Protein AF-A0AA35SG54-F1 (afdb_monomer_lite)

Secondary structure (DSSP, 8-state):
--------S-EE-SSTT-EE-SS-EEES-S--SSSEEESS----SS-------GGG--S-----HHHHHHHHHHPPPEEE-PPTTTTTTS-HHHHS--EEE--HHHHHHH-GGG----

Organism: Geodia barretti (NCBI:txid519541)

Structure (mmCIF, N/CA/C/O backbone):
data_AF-A0AA35SG54-F1
#
_entry.id   AF-A0AA35SG54-F1
#
loop_
_atom_site.group_PDB
_atom_site.id
_atom_site.type_symbol
_atom_site.label_atom_id
_atom_site.label_alt_id
_atom_site.label_comp_id
_atom_site.label_asym_id
_atom_site.label_entity_id
_atom_site.label_seq_id
_atom_site.pdbx_PDB_ins_code
_atom_site.Cartn_x
_atom_site.Cartn_y
_atom_site.Cartn_z
_atom_site.occupancy
_atom_site.B_iso_or_equiv
_atom_site.auth_seq_id
_atom_site.auth_comp_id
_atom_site.auth_asym_id
_atom_site.auth_atom_id
_atom_site.pdbx_PDB_model_num
ATOM 1 N N . ASN A 1 1 ? 10.948 -25.481 -35.826 1.00 40.44 1 ASN A N 1
ATOM 2 C CA . ASN A 1 1 ? 10.232 -24.376 -35.170 1.00 40.44 1 ASN A CA 1
ATOM 3 C C . ASN A 1 1 ? 11.266 -23.601 -34.407 1.00 40.44 1 ASN A C 1
ATOM 5 O O . ASN A 1 1 ? 11.895 -24.189 -33.545 1.00 40.44 1 ASN A O 1
ATOM 9 N N . PHE A 1 2 ? 11.540 -22.370 -34.828 1.00 47.69 2 PHE A N 1
ATOM 10 C CA . PHE A 1 2 ? 12.379 -21.466 -34.056 1.00 47.69 2 PHE A CA 1
ATOM 11 C C . PHE A 1 2 ? 11.568 -21.092 -32.820 1.00 47.69 2 PHE A C 1
ATOM 13 O O . PHE A 1 2 ? 10.537 -20.433 -32.951 1.00 47.69 2 PHE A O 1
ATOM 20 N N . ASP A 1 3 ? 11.973 -21.599 -31.662 1.00 50.00 3 ASP A N 1
ATOM 21 C CA . ASP A 1 3 ? 11.477 -21.104 -30.390 1.00 50.00 3 ASP A CA 1
ATOM 22 C C . ASP A 1 3 ? 11.819 -19.610 -30.337 1.00 50.00 3 ASP A C 1
ATOM 24 O O . ASP A 1 3 ? 12.980 -19.214 -30.463 1.00 50.00 3 ASP A O 1
ATOM 28 N N . ASN A 1 4 ? 10.786 -18.769 -30.266 1.00 50.16 4 ASN A N 1
ATOM 29 C CA . ASN A 1 4 ? 10.918 -17.341 -29.999 1.00 50.16 4 ASN A CA 1
ATOM 30 C C . ASN A 1 4 ? 11.383 -17.171 -28.543 1.00 50.16 4 ASN A C 1
ATOM 32 O O . ASN A 1 4 ? 10.612 -16.747 -27.688 1.00 50.16 4 ASN A O 1
ATOM 36 N N . ASP A 1 5 ? 12.645 -17.491 -28.264 1.00 52.28 5 ASP A N 1
ATOM 37 C CA . ASP A 1 5 ? 13.342 -17.151 -27.016 1.00 52.28 5 ASP A CA 1
ATOM 38 C C . ASP A 1 5 ? 13.733 -15.660 -27.015 1.00 52.28 5 ASP A C 1
ATOM 40 O O . ASP A 1 5 ? 14.865 -15.278 -26.714 1.00 52.28 5 ASP A O 1
ATOM 44 N N . CYS A 1 6 ? 12.800 -14.793 -27.407 1.00 57.16 6 CYS A N 1
ATOM 45 C CA . CYS A 1 6 ? 13.008 -13.357 -27.463 1.00 57.16 6 CYS A CA 1
ATOM 46 C C . CYS A 1 6 ? 11.922 -12.647 -26.646 1.00 57.16 6 CYS A C 1
ATOM 48 O O . CYS A 1 6 ? 10.732 -12.858 -26.861 1.00 57.16 6 CYS A O 1
ATOM 50 N N . ASP A 1 7 ? 12.390 -11.765 -25.756 1.00 57.56 7 ASP A N 1
ATOM 51 C CA . ASP A 1 7 ? 11.712 -10.534 -25.318 1.00 57.56 7 ASP A CA 1
ATOM 52 C C . ASP A 1 7 ? 11.108 -10.465 -23.899 1.00 57.56 7 ASP A C 1
ATOM 54 O O . ASP A 1 7 ? 10.115 -9.779 -23.674 1.00 57.56 7 ASP A O 1
ATOM 58 N N . TYR A 1 8 ? 11.792 -11.025 -22.893 1.00 64.06 8 TYR A N 1
ATOM 59 C CA . TYR A 1 8 ? 11.705 -10.533 -21.497 1.00 64.06 8 TYR A CA 1
ATOM 60 C C . TYR A 1 8 ? 12.928 -9.671 -21.130 1.00 64.06 8 TYR A C 1
ATOM 62 O O . TYR A 1 8 ? 13.564 -9.849 -20.091 1.00 64.06 8 TYR A O 1
ATOM 70 N N . LEU A 1 9 ? 13.333 -8.778 -22.040 1.00 78.94 9 LEU A N 1
ATOM 71 C CA . LEU A 1 9 ? 14.485 -7.893 -21.858 1.00 78.94 9 LEU A CA 1
ATOM 72 C C . LEU A 1 9 ? 14.016 -6.495 -21.430 1.00 78.94 9 LEU A C 1
ATOM 74 O O . LEU A 1 9 ? 12.968 -6.022 -21.861 1.00 78.94 9 LEU A O 1
ATOM 78 N N . TRP A 1 10 ? 14.813 -5.800 -20.619 1.00 88.56 10 TRP A N 1
ATOM 79 C CA . TRP A 1 10 ? 14.621 -4.367 -20.394 1.00 88.56 10 TRP A CA 1
ATOM 80 C C . TRP A 1 10 ? 14.904 -3.604 -21.692 1.00 88.56 10 TRP A C 1
ATOM 82 O O . TRP A 1 10 ? 16.006 -3.677 -22.238 1.00 88.56 10 TRP A O 1
ATOM 92 N N . LEU A 1 11 ? 13.911 -2.866 -22.180 1.00 89.69 11 LEU A N 1
ATOM 93 C CA . LEU A 1 11 ? 13.970 -2.118 -23.432 1.00 89.69 11 LEU A CA 1
ATOM 94 C C . LEU A 1 11 ? 14.127 -0.625 -23.152 1.00 89.69 11 LEU A C 1
ATOM 96 O O . LEU A 1 11 ? 13.586 -0.105 -22.178 1.00 89.69 11 LEU A O 1
ATOM 100 N N . LYS A 1 12 ? 14.834 0.092 -24.029 1.00 91.00 12 LYS A N 1
ATOM 101 C CA . LYS A 1 12 ? 14.835 1.562 -24.006 1.00 91.00 12 LYS A CA 1
ATOM 102 C C . LYS A 1 12 ? 13.474 2.074 -24.467 1.00 91.00 12 LYS A C 1
ATOM 104 O O . LYS A 1 12 ? 12.943 1.582 -25.463 1.00 91.00 12 LYS A O 1
ATOM 109 N N . SER A 1 13 ? 12.926 3.062 -23.767 1.00 89.62 13 SER A N 1
ATOM 110 C CA . SER A 1 13 ? 11.688 3.723 -24.192 1.00 89.62 13 SER A CA 1
ATOM 111 C C . SER A 1 13 ? 11.975 4.938 -25.087 1.00 89.62 13 SER A C 1
ATOM 113 O O . SER A 1 13 ? 13.125 5.341 -25.272 1.00 89.62 13 SER A O 1
ATOM 115 N N . SER A 1 14 ? 10.922 5.511 -25.675 1.00 91.69 14 SER A N 1
ATOM 116 C CA . SER A 1 14 ? 10.999 6.749 -26.456 1.00 91.69 14 SER A CA 1
ATOM 117 C C . SER A 1 14 ? 11.286 7.989 -25.602 1.00 91.69 14 SER A C 1
ATOM 119 O O . SER A 1 14 ? 11.669 9.021 -26.149 1.00 91.69 14 SER A O 1
ATOM 121 N N . THR A 1 15 ? 11.088 7.925 -24.281 1.00 94.50 15 THR A N 1
ATOM 122 C CA . THR A 1 15 ? 11.464 9.016 -23.374 1.00 94.50 15 THR A CA 1
ATOM 123 C C . THR A 1 15 ? 12.960 8.941 -23.032 1.00 94.50 15 THR A C 1
ATOM 125 O O . THR A 1 15 ? 13.476 7.845 -22.784 1.00 94.50 15 THR A O 1
ATOM 128 N N . PRO A 1 16 ? 13.691 10.073 -23.020 1.00 93.81 16 PRO A N 1
ATOM 129 C CA . PRO A 1 16 ? 15.115 10.080 -22.690 1.00 93.81 16 PRO A CA 1
ATOM 130 C C . PRO A 1 16 ? 15.407 9.411 -21.341 1.00 93.81 16 PRO A C 1
ATOM 132 O O . PRO A 1 16 ? 14.633 9.554 -20.400 1.00 93.81 16 PRO A O 1
ATOM 135 N N . GLU A 1 17 ? 16.523 8.680 -21.270 1.00 91.50 17 GLU A N 1
ATOM 136 C CA . GLU A 1 17 ? 17.023 8.009 -20.053 1.00 91.50 17 GLU A CA 1
ATOM 137 C C . GLU A 1 17 ? 16.056 7.010 -19.395 1.00 91.50 17 GLU A C 1
ATOM 139 O O . GLU A 1 17 ? 16.213 6.652 -18.230 1.00 91.50 17 GLU A O 1
ATOM 144 N N . SER A 1 18 ? 15.078 6.504 -20.147 1.00 91.88 18 SER A N 1
ATOM 145 C CA . SER A 1 18 ? 14.105 5.544 -19.632 1.00 91.88 18 SER A CA 1
ATOM 146 C C . SER A 1 18 ? 14.333 4.128 -20.160 1.00 91.88 18 SER A C 1
ATOM 148 O O . SER A 1 18 ? 14.686 3.899 -21.324 1.00 91.88 18 SER A O 1
ATOM 150 N N . ILE A 1 19 ? 14.072 3.163 -19.284 1.00 92.50 19 ILE A N 1
ATOM 151 C CA . ILE A 1 19 ? 13.986 1.744 -19.608 1.00 92.50 19 ILE A CA 1
ATOM 152 C C . ILE A 1 19 ? 12.659 1.198 -19.089 1.00 92.50 19 ILE A C 1
ATOM 154 O O . ILE A 1 19 ? 12.152 1.666 -18.070 1.00 92.50 19 ILE A O 1
ATOM 158 N N . TYR A 1 20 ? 12.092 0.220 -19.782 1.00 90.88 20 TYR A N 1
ATOM 159 C CA . TYR A 1 20 ? 10.850 -0.428 -19.378 1.00 90.88 20 TYR A CA 1
ATOM 160 C C . TYR A 1 20 ? 10.917 -1.937 -19.616 1.00 90.88 20 TYR A C 1
ATOM 162 O O . TYR A 1 20 ? 11.749 -2.427 -20.380 1.00 90.88 20 TYR A O 1
ATOM 170 N N . HIS A 1 21 ? 10.026 -2.666 -18.952 1.00 90.38 21 HIS A N 1
ATOM 171 C CA . HIS A 1 21 ? 9.836 -4.101 -19.117 1.00 90.38 21 HIS A CA 1
ATOM 172 C C . HIS A 1 21 ? 8.335 -4.384 -19.245 1.00 90.38 21 HIS A C 1
ATOM 174 O O . HIS A 1 21 ? 7.540 -3.823 -18.490 1.00 90.38 21 HIS A O 1
ATOM 180 N N . HIS A 1 22 ? 7.944 -5.240 -20.192 1.00 87.06 22 HIS A N 1
ATOM 181 C CA . HIS A 1 22 ? 6.552 -5.677 -20.347 1.00 87.06 22 HIS A CA 1
ATOM 182 C C . HIS A 1 22 ? 6.295 -6.937 -19.516 1.00 87.06 22 HIS A C 1
ATOM 184 O O . HIS A 1 22 ? 7.025 -7.916 -19.622 1.00 87.06 22 HIS A O 1
ATOM 190 N N . GLY A 1 23 ? 5.240 -6.931 -18.699 1.00 89.62 23 GLY A N 1
ATOM 191 C CA . GLY A 1 23 ? 4.882 -8.047 -17.817 1.00 89.62 23 GLY A CA 1
ATOM 192 C C . GLY A 1 23 ? 5.254 -7.808 -16.352 1.00 89.62 23 GLY A C 1
ATOM 193 O O . GLY A 1 23 ? 5.530 -6.682 -15.945 1.00 89.62 23 GLY A O 1
ATOM 194 N N . ARG A 1 24 ? 5.215 -8.872 -15.545 1.00 92.44 24 ARG A N 1
ATOM 195 C CA . ARG A 1 24 ? 5.458 -8.800 -14.097 1.00 92.44 24 ARG A CA 1
ATOM 196 C C . ARG A 1 24 ? 6.950 -8.853 -13.779 1.00 92.44 24 ARG A C 1
ATOM 198 O O . ARG A 1 24 ? 7.675 -9.648 -14.372 1.00 92.44 24 ARG A O 1
ATOM 205 N N . VAL A 1 25 ? 7.392 -8.054 -12.811 1.00 93.56 25 VAL A N 1
ATOM 206 C CA . VAL A 1 25 ? 8.780 -8.019 -12.335 1.00 93.56 25 VAL A CA 1
ATOM 207 C C . VAL A 1 25 ? 8.847 -8.566 -10.911 1.00 93.56 25 VAL A C 1
ATOM 209 O O . VAL A 1 25 ? 8.252 -8.012 -9.988 1.00 93.56 25 VAL A O 1
ATOM 212 N N . GLY A 1 26 ? 9.593 -9.655 -10.725 1.00 93.69 26 GLY A N 1
ATOM 213 C CA . GLY A 1 26 ? 9.927 -10.200 -9.411 1.00 93.69 26 GLY A CA 1
ATOM 214 C C . GLY A 1 26 ? 11.311 -9.738 -8.955 1.00 93.69 26 GLY A C 1
ATOM 215 O O . GLY A 1 26 ? 12.292 -9.919 -9.673 1.00 93.69 26 GLY A O 1
ATOM 216 N N . ILE A 1 27 ? 11.414 -9.165 -7.756 1.00 93.31 27 ILE A N 1
ATOM 217 C CA . ILE A 1 27 ? 12.694 -8.894 -7.085 1.00 93.31 27 ILE A CA 1
ATOM 218 C C . ILE A 1 27 ? 12.827 -9.892 -5.934 1.00 93.31 27 ILE A C 1
ATOM 220 O O . ILE A 1 27 ? 12.012 -9.886 -5.014 1.00 93.31 27 ILE A O 1
ATOM 224 N N . ASN A 1 28 ? 13.849 -10.754 -5.991 1.00 90.75 28 ASN A N 1
ATOM 225 C CA . ASN A 1 28 ? 14.070 -11.876 -5.060 1.00 90.75 28 ASN A CA 1
ATOM 226 C C . ASN A 1 28 ? 12.907 -12.894 -4.983 1.00 90.75 28 ASN A C 1
ATOM 228 O O . ASN A 1 28 ? 12.755 -13.604 -3.987 1.00 90.75 28 ASN A O 1
ATOM 232 N N . THR A 1 29 ? 12.079 -12.969 -6.024 1.00 89.88 29 THR A N 1
ATOM 233 C CA . THR A 1 29 ? 11.019 -13.972 -6.185 1.00 89.88 29 THR A CA 1
ATOM 234 C C . THR A 1 29 ? 10.910 -14.355 -7.656 1.00 89.88 29 THR A C 1
ATOM 236 O O . THR A 1 29 ? 11.031 -13.497 -8.529 1.00 89.88 29 THR A O 1
ATOM 239 N N . ASP A 1 30 ? 10.688 -15.637 -7.928 1.00 91.94 30 ASP A N 1
ATOM 240 C CA . ASP A 1 30 ? 10.413 -16.186 -9.259 1.00 91.94 30 ASP A CA 1
ATOM 241 C C . ASP A 1 30 ? 8.904 -16.267 -9.563 1.00 91.94 30 ASP A C 1
ATOM 243 O O . ASP A 1 30 ? 8.508 -16.633 -10.668 1.00 91.94 30 ASP A O 1
ATOM 247 N N . LYS A 1 31 ? 8.054 -15.897 -8.596 1.00 93.00 31 LYS A N 1
ATOM 248 C CA . LYS A 1 31 ? 6.589 -15.943 -8.691 1.00 93.00 31 LYS A CA 1
ATOM 249 C C . LYS A 1 31 ? 5.978 -14.591 -8.311 1.00 93.00 31 LYS A C 1
ATOM 251 O O . LYS A 1 31 ? 5.466 -14.447 -7.202 1.00 93.00 31 LYS A O 1
ATOM 256 N N . PRO A 1 32 ? 6.054 -13.570 -9.183 1.00 93.69 32 PRO A N 1
ATOM 257 C CA . PRO A 1 32 ? 5.407 -12.293 -8.921 1.00 93.69 32 PRO A CA 1
ATOM 258 C C . PRO A 1 32 ? 3.879 -12.407 -9.053 1.00 93.69 32 PRO A C 1
ATOM 260 O O . PRO A 1 32 ? 3.342 -12.804 -10.095 1.00 93.69 32 PRO A O 1
ATOM 263 N N . GLU A 1 33 ? 3.172 -12.038 -7.990 1.00 91.81 33 GLU A N 1
ATOM 264 C CA . GLU A 1 33 ? 1.704 -12.042 -7.927 1.00 91.81 33 GLU A CA 1
ATOM 265 C C . GLU A 1 33 ? 1.105 -10.795 -8.590 1.00 91.81 33 GLU A C 1
ATOM 267 O O . GLU A 1 33 ? 0.055 -10.877 -9.224 1.00 91.81 33 GLU A O 1
ATOM 272 N N . GLU A 1 34 ? 1.844 -9.685 -8.552 1.00 93.25 34 GLU A N 1
ATOM 273 C CA . GLU A 1 34 ? 1.460 -8.379 -9.088 1.00 93.25 34 GLU A CA 1
ATOM 274 C C . GLU A 1 34 ? 2.466 -7.879 -10.138 1.00 93.25 34 GLU A C 1
ATOM 276 O O . GLU A 1 34 ? 3.477 -8.527 -10.418 1.00 93.25 34 GLU A O 1
ATOM 281 N N . ALA A 1 35 ? 2.205 -6.713 -10.743 1.00 93.69 35 ALA A N 1
ATOM 282 C CA . ALA A 1 35 ? 3.098 -6.106 -11.741 1.00 93.69 35 ALA A CA 1
ATOM 283 C C . ALA A 1 35 ? 4.541 -5.914 -11.227 1.00 93.69 35 ALA A C 1
ATOM 285 O O . ALA A 1 35 ? 5.495 -6.078 -11.988 1.00 93.69 35 ALA A O 1
ATOM 286 N N . LEU A 1 36 ? 4.702 -5.622 -9.935 1.00 94.38 36 LEU A N 1
ATOM 287 C CA . LEU A 1 36 ? 5.981 -5.606 -9.233 1.00 94.38 36 LEU A CA 1
ATOM 288 C C . LEU A 1 36 ? 5.813 -6.318 -7.887 1.00 94.38 36 LEU A C 1
ATOM 290 O O . LEU A 1 36 ? 5.080 -5.839 -7.025 1.00 94.38 36 LEU A O 1
ATOM 294 N N . SER A 1 37 ? 6.520 -7.427 -7.685 1.00 93.88 37 SER A N 1
ATOM 295 C CA . SER A 1 37 ? 6.560 -8.140 -6.403 1.00 93.88 37 SER A CA 1
ATOM 296 C C . SER A 1 37 ? 7.985 -8.153 -5.867 1.00 93.88 37 SER A C 1
ATOM 298 O O . SER A 1 37 ? 8.902 -8.635 -6.531 1.00 93.88 37 SER A O 1
ATOM 300 N N . VAL A 1 38 ? 8.183 -7.626 -4.659 1.00 92.94 38 VAL A N 1
ATOM 301 C CA . VAL A 1 38 ? 9.498 -7.550 -4.011 1.00 92.94 38 VAL A CA 1
ATOM 302 C C . VAL A 1 38 ? 9.491 -8.412 -2.759 1.00 92.94 38 VAL A C 1
ATOM 304 O O . VAL A 1 38 ? 8.810 -8.098 -1.789 1.00 92.94 38 VAL A O 1
ATOM 307 N N . ASN A 1 39 ? 10.287 -9.478 -2.762 1.00 89.06 39 ASN A N 1
ATOM 308 C CA . ASN A 1 39 ? 10.574 -10.261 -1.567 1.00 89.06 39 ASN A CA 1
ATOM 309 C C . ASN A 1 39 ? 11.780 -9.640 -0.837 1.00 89.06 39 ASN A C 1
ATOM 311 O O . ASN A 1 39 ? 12.935 -10.029 -1.031 1.00 89.06 39 ASN A O 1
ATOM 315 N N . GLY A 1 40 ? 11.517 -8.574 -0.079 1.00 84.94 40 GLY A N 1
ATOM 316 C CA . GLY A 1 40 ? 12.531 -7.799 0.633 1.00 84.94 40 GLY A CA 1
ATOM 317 C C . GLY A 1 40 ? 12.117 -6.342 0.845 1.00 84.94 40 GLY A C 1
ATOM 318 O O . GLY A 1 40 ? 10.957 -5.975 0.681 1.00 84.94 40 GLY A O 1
ATOM 319 N N . ASN A 1 41 ? 13.082 -5.491 1.199 1.00 84.50 41 ASN A N 1
ATOM 320 C CA . ASN A 1 41 ? 12.820 -4.075 1.461 1.00 84.50 41 ASN A CA 1
ATOM 321 C C . ASN A 1 41 ? 12.941 -3.219 0.198 1.00 84.50 41 ASN A C 1
ATOM 323 O O . ASN A 1 41 ? 13.900 -3.346 -0.562 1.00 84.50 41 ASN A O 1
ATOM 327 N N . ILE A 1 42 ? 12.040 -2.247 0.062 1.00 90.06 42 ILE A N 1
ATOM 328 C CA . ILE A 1 42 ? 12.130 -1.177 -0.933 1.00 90.06 42 ILE A CA 1
ATOM 329 C C . ILE A 1 42 ? 12.611 0.096 -0.224 1.00 90.06 42 ILE A C 1
ATOM 331 O O . ILE A 1 42 ? 12.074 0.476 0.816 1.00 90.06 42 ILE A O 1
ATOM 335 N N . ARG A 1 43 ? 13.624 0.775 -0.777 1.00 88.56 43 ARG A N 1
ATOM 336 C CA . ARG A 1 43 ? 14.062 2.105 -0.324 1.00 88.56 43 ARG A CA 1
ATOM 337 C C . ARG A 1 43 ? 13.744 3.135 -1.400 1.00 88.56 43 ARG A C 1
ATOM 339 O O . ARG A 1 43 ? 14.334 3.088 -2.474 1.00 88.56 43 ARG A O 1
ATOM 346 N N . VAL A 1 44 ? 12.864 4.080 -1.083 1.00 91.06 44 VAL A N 1
ATOM 347 C CA . VAL A 1 44 ? 12.440 5.163 -1.981 1.00 91.06 44 VAL A CA 1
ATOM 348 C C . VAL A 1 44 ? 12.811 6.498 -1.340 1.00 91.06 44 VAL A C 1
ATOM 350 O O . VAL A 1 44 ? 12.526 6.713 -0.166 1.00 91.06 44 VAL A O 1
ATOM 353 N N . THR A 1 45 ? 13.483 7.377 -2.083 1.00 94.19 45 THR A N 1
ATOM 354 C CA . THR A 1 45 ? 13.778 8.756 -1.646 1.00 94.19 45 THR A CA 1
ATOM 355 C C . THR A 1 45 ? 12.740 9.767 -2.140 1.00 94.19 45 THR A C 1
ATOM 357 O O . THR A 1 45 ? 12.669 10.868 -1.604 1.00 94.19 45 THR A O 1
ATOM 360 N N . GLY A 1 46 ? 11.952 9.398 -3.156 1.00 93.25 46 GLY A N 1
ATOM 361 C CA . GLY A 1 46 ? 10.786 10.140 -3.644 1.00 93.25 46 GLY A CA 1
ATOM 362 C C . GLY A 1 46 ? 9.469 9.667 -3.016 1.00 93.25 46 GLY A C 1
ATOM 363 O O . GLY A 1 46 ? 9.447 9.182 -1.887 1.00 93.25 46 GLY A O 1
ATOM 364 N N . CYS A 1 47 ? 8.370 9.788 -3.767 1.00 89.88 47 CYS A N 1
ATOM 365 C CA . CYS A 1 47 ? 7.027 9.410 -3.318 1.00 89.88 47 CYS A CA 1
ATOM 366 C C . CYS A 1 47 ? 6.494 8.185 -4.073 1.00 89.88 47 CYS A C 1
ATOM 368 O O . CYS A 1 47 ? 6.752 8.026 -5.264 1.00 89.88 47 CYS A O 1
ATOM 370 N N . ILE A 1 48 ? 5.714 7.348 -3.382 1.00 92.31 48 ILE A N 1
ATOM 371 C CA . ILE A 1 48 ? 4.840 6.353 -4.017 1.00 92.31 48 ILE A CA 1
ATOM 372 C C . ILE A 1 48 ? 3.474 7.017 -4.201 1.00 92.31 48 ILE A C 1
ATOM 374 O O . ILE A 1 48 ? 2.763 7.272 -3.226 1.00 92.31 48 ILE A O 1
ATOM 378 N N . GLU A 1 49 ? 3.1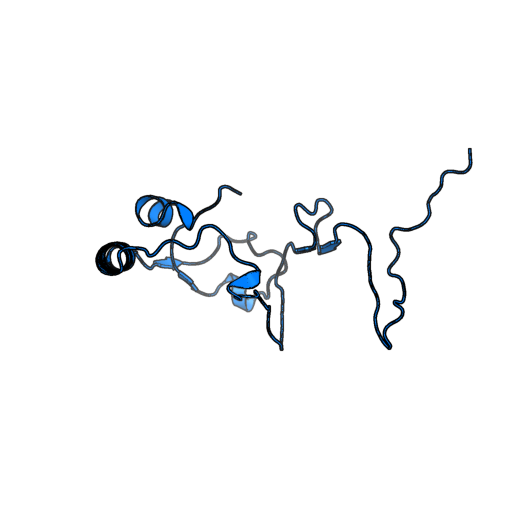29 7.343 -5.442 1.00 90.38 49 GLU A N 1
ATOM 379 C CA . GLU A 1 49 ? 1.919 8.098 -5.760 1.00 90.38 49 GLU A CA 1
ATOM 380 C C . GLU A 1 49 ? 0.700 7.182 -5.898 1.00 90.38 49 GLU A C 1
ATOM 382 O O . GLU A 1 49 ? 0.709 6.213 -6.652 1.00 90.38 49 GLU A O 1
ATOM 387 N N . HIS A 1 50 ? -0.374 7.530 -5.189 1.00 91.00 50 HIS A N 1
ATOM 388 C CA . HIS A 1 50 ? -1.686 6.900 -5.318 1.00 91.00 50 HIS A CA 1
ATOM 389 C C . HIS A 1 50 ? -2.681 7.991 -5.731 1.00 91.00 50 HIS A C 1
ATOM 391 O O . HIS A 1 50 ? -3.077 8.800 -4.883 1.00 91.00 50 HIS A O 1
ATOM 397 N N . PRO A 1 51 ? -3.047 8.094 -7.022 1.00 91.19 51 PRO A N 1
ATOM 398 C CA . PRO A 1 51 ? -3.861 9.202 -7.502 1.00 91.19 51 PRO A CA 1
ATOM 399 C C . PRO A 1 51 ? -5.240 9.175 -6.832 1.00 91.19 51 PRO A C 1
ATOM 401 O O . PRO A 1 51 ? -5.903 8.143 -6.753 1.00 91.19 51 PRO A O 1
ATOM 404 N N . SER A 1 52 ? -5.675 10.326 -6.322 1.00 91.06 52 SER A N 1
ATOM 405 C CA . SER A 1 52 ? -6.871 10.448 -5.482 1.00 91.06 52 SER A CA 1
ATOM 406 C C . SER A 1 52 ? -7.945 11.367 -6.078 1.00 91.06 52 SER A C 1
ATOM 408 O O . SER A 1 52 ? -8.800 11.866 -5.346 1.00 91.06 52 SER A O 1
ATOM 410 N N . ASP A 1 53 ? -7.936 11.548 -7.398 1.00 95.06 53 ASP A N 1
ATOM 411 C CA . ASP A 1 53 ? -8.842 12.426 -8.146 1.00 95.06 53 ASP A CA 1
ATOM 412 C C . ASP A 1 53 ? -10.270 11.846 -8.232 1.00 95.06 53 ASP A C 1
ATOM 414 O O . ASP A 1 53 ? -10.467 10.646 -8.419 1.00 95.06 53 ASP A O 1
ATOM 418 N N . MET A 1 54 ? -11.288 12.699 -8.100 1.00 93.69 54 MET A N 1
ATOM 419 C CA . MET A 1 54 ? -12.696 12.297 -8.194 1.00 93.69 54 MET A CA 1
ATOM 420 C C . MET A 1 54 ? -13.051 11.721 -9.573 1.00 93.69 54 MET A C 1
ATOM 422 O O . MET A 1 54 ? -13.898 10.845 -9.661 1.00 93.69 54 MET A O 1
ATOM 426 N N . ARG A 1 55 ? -12.390 12.164 -10.649 1.00 95.69 55 ARG A N 1
ATOM 427 C CA . ARG A 1 55 ? -12.664 11.725 -12.030 1.00 95.69 55 ARG A CA 1
ATOM 428 C C . ARG A 1 55 ? -12.243 10.284 -12.312 1.00 95.69 55 ARG A C 1
ATOM 430 O O . ARG A 1 55 ? -12.686 9.718 -13.303 1.00 95.69 55 ARG A O 1
ATOM 437 N N . ILE A 1 56 ? -11.377 9.716 -11.471 1.00 95.00 56 ILE A N 1
ATOM 438 C CA . ILE A 1 56 ? -10.926 8.318 -11.564 1.00 95.00 56 ILE A CA 1
ATOM 439 C C . ILE A 1 56 ? -11.549 7.433 -10.476 1.00 95.00 56 ILE A C 1
ATOM 441 O O . ILE A 1 56 ? -11.210 6.258 -10.374 1.00 95.00 56 ILE A O 1
ATOM 445 N N . LYS A 1 57 ? -12.432 7.995 -9.642 1.00 95.31 57 LYS A N 1
ATOM 446 C CA . LYS A 1 57 ? -13.144 7.290 -8.575 1.00 95.31 57 LYS A CA 1
ATOM 447 C C . LYS A 1 57 ? -14.616 7.147 -8.958 1.00 95.31 57 LYS A C 1
ATOM 449 O O . LYS A 1 57 ? -15.212 8.063 -9.513 1.00 95.31 57 LYS A O 1
ATOM 454 N N . THR A 1 58 ? -15.201 6.005 -8.629 1.00 95.69 58 THR A N 1
ATOM 455 C CA . THR A 1 58 ? -16.635 5.721 -8.786 1.00 95.69 58 THR A CA 1
ATOM 456 C C . THR A 1 58 ? -17.221 5.319 -7.434 1.00 95.69 58 THR A C 1
ATOM 458 O O . THR A 1 58 ? -16.468 5.130 -6.479 1.00 95.69 58 THR A O 1
ATOM 461 N N . ASP A 1 59 ? -18.550 5.242 -7.341 1.00 95.75 59 ASP A N 1
ATOM 462 C CA . ASP A 1 59 ? -19.273 4.774 -6.147 1.00 95.75 59 ASP A CA 1
ATOM 463 C C . ASP A 1 59 ? -18.908 5.542 -4.863 1.00 95.75 59 ASP A C 1
ATOM 465 O O . ASP A 1 59 ? -18.768 4.992 -3.771 1.00 95.75 59 ASP A O 1
ATOM 469 N N . ILE A 1 60 ? -18.744 6.861 -5.002 1.00 95.38 60 ILE A N 1
ATOM 470 C CA . ILE A 1 60 ? -18.353 7.753 -3.909 1.00 95.38 60 ILE A CA 1
ATOM 471 C C . ILE A 1 60 ? -19.574 8.019 -3.028 1.00 95.38 60 ILE A C 1
ATOM 473 O O . ILE A 1 60 ? -20.428 8.846 -3.352 1.00 95.38 60 ILE A O 1
ATOM 477 N N . LEU A 1 61 ? -19.635 7.328 -1.892 1.00 94.44 61 LEU A N 1
ATOM 478 C CA . LEU A 1 61 ? -20.682 7.488 -0.890 1.00 94.44 61 LEU A CA 1
ATOM 479 C C . LEU A 1 61 ? -20.094 8.078 0.399 1.00 94.44 61 LEU A C 1
ATOM 481 O O . LEU A 1 61 ? -19.029 7.637 0.841 1.00 94.44 61 LEU A O 1
ATOM 485 N N . PRO A 1 62 ? -20.758 9.066 1.028 1.00 93.00 62 PRO A N 1
ATOM 486 C CA . PRO A 1 62 ? -20.336 9.543 2.335 1.00 93.00 62 PRO A CA 1
ATOM 487 C C . PRO A 1 62 ? -20.476 8.421 3.370 1.00 93.00 62 PRO A C 1
ATOM 489 O O . PRO A 1 62 ? -21.443 7.658 3.356 1.00 93.00 62 PRO A O 1
ATOM 492 N N . VAL A 1 63 ? -19.520 8.350 4.293 1.00 92.25 63 VAL A N 1
ATOM 493 C CA . VAL A 1 63 ? -19.550 7.428 5.433 1.00 92.25 63 VAL A CA 1
ATOM 494 C C . VAL A 1 63 ? -19.784 8.201 6.728 1.00 92.25 63 VAL A C 1
ATOM 496 O O . VAL A 1 63 ? -19.404 9.365 6.843 1.00 92.25 63 VAL A O 1
ATOM 499 N N . ASP A 1 64 ? -20.409 7.556 7.711 1.00 94.81 64 ASP A N 1
ATOM 500 C CA . ASP A 1 64 ? -20.628 8.138 9.038 1.00 94.81 64 ASP A CA 1
ATOM 501 C C . ASP A 1 64 ? -19.301 8.259 9.805 1.00 94.81 64 ASP A C 1
ATOM 503 O O . ASP A 1 64 ? -18.758 7.266 10.300 1.00 94.81 64 ASP A O 1
ATOM 507 N N . SER A 1 65 ? -18.790 9.486 9.909 1.00 94.06 65 SER A N 1
ATOM 508 C CA . SER A 1 65 ? -17.531 9.799 10.587 1.00 94.06 65 SER A CA 1
ATOM 509 C C . SER A 1 65 ? -17.519 9.417 12.067 1.00 94.06 65 SER A C 1
ATOM 511 O O . SER A 1 65 ? -16.471 9.005 12.562 1.00 94.06 65 SER A O 1
ATOM 513 N N . SER A 1 66 ? -18.647 9.523 12.778 1.00 95.19 66 SER A N 1
ATOM 514 C CA . SER A 1 66 ? -18.724 9.164 14.199 1.00 95.19 66 SER A CA 1
ATOM 515 C C . SER A 1 66 ? -18.531 7.664 14.374 1.00 95.19 66 SER A C 1
ATOM 517 O O . SER A 1 66 ? -17.691 7.235 15.164 1.00 95.19 66 SER A O 1
ATOM 519 N N . ARG A 1 67 ? -19.203 6.864 13.540 1.00 91.75 67 ARG A N 1
ATOM 520 C CA . ARG A 1 67 ? -19.031 5.408 13.530 1.00 91.75 67 ARG A CA 1
ATOM 521 C C . ARG A 1 67 ? -17.620 4.983 13.105 1.00 91.75 67 ARG A C 1
ATOM 523 O O . ARG A 1 67 ? -17.092 4.008 13.637 1.00 91.75 67 ARG A O 1
ATOM 530 N N . GLN A 1 68 ? -16.993 5.687 12.156 1.00 91.81 68 GLN A N 1
ATOM 531 C CA . GLN A 1 68 ? -15.598 5.403 11.788 1.00 91.81 68 GLN A CA 1
ATOM 532 C C . GLN A 1 68 ? -14.628 5.740 12.925 1.00 91.81 68 GLN A C 1
ATOM 534 O O . GLN A 1 68 ? -13.702 4.972 13.183 1.00 91.81 68 GLN A O 1
ATOM 539 N N . LEU A 1 69 ? -14.850 6.848 13.638 1.00 93.62 69 LEU A N 1
ATOM 540 C CA . LEU A 1 69 ? -14.028 7.223 14.785 1.00 93.62 69 LEU A CA 1
ATOM 541 C C . LEU A 1 69 ? -14.151 6.204 15.925 1.00 93.62 69 LEU A C 1
ATOM 543 O O . LEU A 1 69 ? -13.130 5.803 16.476 1.00 93.62 69 LEU A O 1
ATOM 547 N N . GLU A 1 70 ? -15.363 5.732 16.231 1.00 93.88 70 GLU A N 1
ATOM 548 C CA . GLU A 1 70 ? -15.585 4.671 17.226 1.00 93.88 70 GLU A CA 1
ATOM 549 C C . GLU A 1 70 ? -14.766 3.413 16.912 1.00 93.88 70 GLU A C 1
ATOM 551 O O . GLU A 1 70 ? -14.104 2.872 17.797 1.00 93.88 70 GLU A O 1
ATOM 556 N N . ARG A 1 71 ? -14.741 2.993 15.641 1.00 90.62 71 ARG A N 1
ATOM 557 C CA . ARG A 1 71 ? -13.918 1.866 15.181 1.00 90.62 71 ARG A CA 1
ATOM 558 C C . ARG A 1 71 ? -12.426 2.139 15.369 1.00 90.62 71 ARG A C 1
ATOM 560 O O . ARG A 1 71 ? -11.716 1.305 15.919 1.00 90.62 71 ARG A O 1
ATOM 567 N N . VAL A 1 72 ? -11.938 3.317 14.979 1.00 91.25 72 VAL A N 1
ATOM 568 C CA . VAL A 1 72 ? -10.527 3.695 15.187 1.00 91.25 72 VAL A CA 1
ATOM 569 C C . VAL A 1 72 ? -10.157 3.676 16.673 1.00 91.25 72 VAL A C 1
ATOM 571 O O . VAL A 1 72 ? -9.090 3.180 17.029 1.00 91.25 72 VAL A O 1
ATOM 574 N N . CYS A 1 73 ? -11.045 4.132 17.558 1.00 93.25 73 CYS A N 1
ATOM 575 C CA . CYS A 1 73 ? -10.824 4.110 19.005 1.00 93.25 73 CYS A CA 1
ATOM 576 C C . CYS A 1 73 ? -10.757 2.696 19.606 1.00 93.25 73 CYS A C 1
ATOM 578 O O . CYS A 1 73 ? -10.204 2.529 20.691 1.00 93.25 73 CYS A O 1
ATOM 580 N N . GLN A 1 74 ? -11.296 1.682 18.926 1.00 93.38 74 GLN A N 1
ATOM 581 C CA . GLN A 1 74 ? -11.215 0.282 19.353 1.00 93.38 74 GLN A CA 1
ATOM 582 C C . GLN A 1 74 ? -9.905 -0.398 18.929 1.00 93.38 74 GLN A C 1
ATOM 584 O O . GLN A 1 74 ? -9.613 -1.500 19.396 1.00 93.38 74 GLN A O 1
ATOM 589 N N . MET A 1 75 ? -9.106 0.230 18.057 1.00 94.12 75 MET A N 1
ATOM 590 C CA . MET A 1 75 ? -7.861 -0.359 17.569 1.00 94.12 75 MET A CA 1
ATOM 591 C C . MET A 1 75 ? -6.836 -0.536 18.685 1.00 94.12 75 MET A C 1
ATOM 593 O O . MET A 1 75 ? -6.551 0.375 19.463 1.00 94.12 75 MET A O 1
ATOM 597 N N . ARG A 1 76 ? -6.214 -1.715 18.711 1.00 94.25 76 ARG A N 1
ATOM 598 C CA . ARG A 1 76 ? -5.145 -2.050 19.651 1.00 94.25 76 ARG A CA 1
ATOM 599 C C . ARG A 1 76 ? -3.794 -1.943 18.957 1.00 94.25 76 ARG A C 1
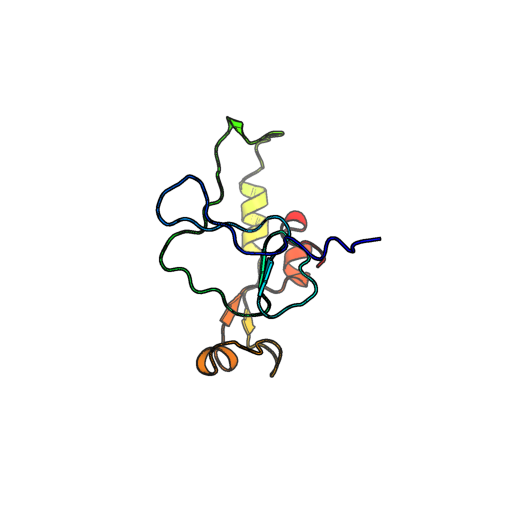ATOM 601 O O . ARG A 1 76 ? -3.579 -2.529 17.897 1.00 94.25 76 ARG A O 1
ATOM 608 N N . LEU A 1 77 ? -2.887 -1.194 19.576 1.00 95.31 77 LEU A N 1
ATOM 609 C CA . LEU A 1 77 ? -1.501 -1.076 19.139 1.00 95.31 77 LEU A CA 1
ATOM 610 C C . LEU A 1 77 ? -0.613 -2.002 19.960 1.00 95.31 77 LEU A C 1
ATOM 612 O O . LEU A 1 77 ? -0.752 -2.116 21.178 1.00 95.31 77 LEU A O 1
ATOM 616 N N . TYR A 1 78 ? 0.339 -2.616 19.276 1.00 95.88 78 TYR A N 1
ATOM 617 C CA . TYR A 1 78 ? 1.290 -3.553 19.840 1.00 95.88 78 TYR A CA 1
ATOM 618 C C . TYR A 1 78 ? 2.700 -3.112 19.528 1.00 95.88 78 TYR A C 1
ATOM 620 O O . TYR A 1 78 ? 2.988 -2.651 18.424 1.00 95.88 78 TY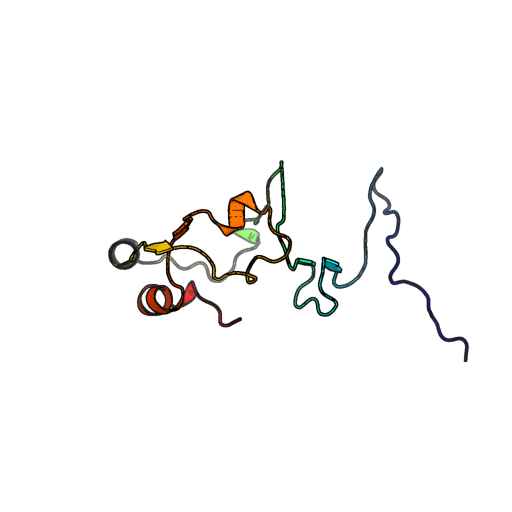R A O 1
ATOM 628 N N . GLN A 1 79 ? 3.592 -3.341 20.483 1.00 95.69 79 GLN A N 1
ATOM 629 C CA . GLN A 1 79 ? 5.014 -3.387 20.212 1.00 95.69 79 GLN A CA 1
ATOM 630 C C . GLN A 1 79 ? 5.397 -4.840 19.921 1.00 95.69 79 GLN A C 1
ATOM 632 O O . GLN A 1 79 ? 5.174 -5.718 20.752 1.00 95.69 79 GLN A O 1
ATOM 637 N N . TYR A 1 80 ? 5.956 -5.107 18.745 1.00 90.38 80 TYR A N 1
ATOM 638 C CA . TYR A 1 80 ? 6.303 -6.460 18.318 1.00 90.38 80 TYR A CA 1
ATOM 639 C C . TYR A 1 80 ? 7.657 -6.498 17.613 1.00 90.38 80 TYR A C 1
ATOM 641 O O . TYR A 1 80 ? 8.230 -5.473 17.246 1.00 90.38 80 TYR A O 1
ATOM 649 N N . ARG A 1 81 ? 8.173 -7.709 17.425 1.00 88.38 81 ARG A N 1
ATOM 650 C CA . ARG A 1 81 ? 9.342 -8.005 16.598 1.00 88.38 81 ARG A CA 1
ATOM 651 C C . ARG A 1 81 ? 8.994 -9.184 15.701 1.00 88.38 81 ARG A C 1
ATOM 653 O O . ARG A 1 81 ? 8.270 -10.086 16.123 1.00 88.38 81 ARG A O 1
ATOM 660 N N . TYR A 1 82 ? 9.490 -9.164 14.470 1.00 84.31 82 TYR A N 1
ATOM 661 C CA . TYR A 1 82 ? 9.311 -10.285 13.557 1.00 84.31 82 TYR A CA 1
ATOM 662 C C . TYR A 1 82 ? 10.077 -11.513 14.053 1.00 84.31 82 TYR A C 1
ATOM 664 O O . TYR A 1 82 ? 11.120 -11.394 14.692 1.00 84.31 82 TYR A O 1
ATOM 672 N N . LYS A 1 83 ? 9.547 -12.704 13.768 1.00 83.81 83 LYS A N 1
ATOM 673 C CA . LYS A 1 83 ? 10.278 -13.950 14.016 1.00 83.81 83 LYS A CA 1
ATOM 674 C C . LYS A 1 83 ? 11.530 -13.990 13.136 1.00 83.81 83 LYS A C 1
ATOM 676 O O . LYS A 1 83 ? 11.515 -13.486 12.009 1.00 83.81 83 LYS A O 1
ATOM 681 N N . ASP A 1 84 ? 12.582 -14.623 13.641 1.00 79.75 84 ASP A N 1
ATOM 682 C CA . ASP A 1 84 ? 13.852 -14.734 12.928 1.00 79.75 84 ASP A CA 1
ATOM 683 C C . ASP A 1 84 ? 13.650 -15.386 11.552 1.00 79.75 84 ASP A C 1
ATOM 685 O O . ASP A 1 84 ? 12.927 -16.374 11.403 1.00 79.75 84 ASP A O 1
ATOM 689 N N . GLY A 1 85 ? 14.277 -14.813 10.524 1.00 71.88 85 GLY A N 1
ATOM 690 C CA . GLY A 1 85 ? 14.199 -15.323 9.156 1.00 71.88 85 GLY A CA 1
ATOM 691 C C . GLY A 1 85 ? 12.912 -14.999 8.386 1.00 71.88 85 GLY A C 1
ATOM 692 O O . GLY A 1 85 ? 12.822 -15.405 7.229 1.00 71.88 85 GLY A O 1
ATOM 693 N N . VAL A 1 86 ? 11.951 -14.264 8.964 1.00 72.69 86 VAL A N 1
ATOM 694 C CA . VAL A 1 86 ? 10.807 -13.704 8.206 1.00 72.69 86 VAL A CA 1
ATOM 695 C C . VAL A 1 86 ? 11.255 -12.526 7.342 1.00 72.69 86 VAL A C 1
ATOM 697 O O . VAL A 1 86 ? 10.797 -12.363 6.220 1.00 72.69 86 VAL A O 1
ATOM 700 N N . MET A 1 87 ? 12.205 -11.736 7.839 1.00 67.38 87 MET A N 1
ATOM 701 C CA . MET A 1 87 ? 12.725 -10.543 7.170 1.00 67.38 87 MET A CA 1
ATOM 702 C C . MET A 1 87 ? 14.027 -10.822 6.408 1.00 67.38 87 MET A C 1
ATOM 704 O O . MET A 1 87 ? 14.925 -9.986 6.381 1.00 67.38 87 MET A O 1
ATOM 708 N N . ARG A 1 88 ? 14.155 -11.998 5.776 1.00 63.47 88 ARG A N 1
ATOM 709 C CA . ARG A 1 88 ? 15.368 -12.353 5.018 1.00 63.47 88 ARG A CA 1
ATOM 710 C C . ARG A 1 88 ? 15.628 -11.328 3.912 1.00 63.47 88 ARG A C 1
ATOM 712 O O . ARG A 1 88 ? 14.772 -11.076 3.076 1.00 63.47 88 ARG A O 1
ATOM 719 N N . GLY A 1 89 ? 16.829 -10.751 3.910 1.00 63.31 89 GLY A N 1
ATOM 720 C CA . GLY A 1 89 ? 17.204 -9.677 2.983 1.00 63.31 89 GLY A CA 1
ATOM 721 C C . GLY A 1 89 ? 16.904 -8.269 3.507 1.00 63.31 89 GLY A C 1
ATOM 722 O O . GLY A 1 89 ? 17.212 -7.285 2.831 1.00 63.31 89 GLY A O 1
ATOM 723 N N . ALA A 1 90 ? 16.355 -8.141 4.719 1.00 64.88 90 ALA A N 1
ATOM 724 C CA . ALA A 1 90 ? 16.309 -6.871 5.419 1.00 64.88 90 ALA A CA 1
ATOM 725 C C . ALA A 1 90 ? 17.680 -6.494 5.996 1.00 64.88 90 ALA A C 1
ATOM 727 O O . ALA A 1 90 ? 18.575 -7.319 6.165 1.00 64.88 90 ALA A O 1
ATOM 728 N N . ASN A 1 91 ? 17.854 -5.208 6.312 1.00 67.38 91 ASN A N 1
ATOM 729 C CA . ASN A 1 91 ? 19.024 -4.764 7.059 1.00 67.38 91 ASN A CA 1
ATOM 730 C C . ASN A 1 91 ? 19.024 -5.476 8.433 1.00 67.38 91 ASN A C 1
ATOM 732 O O . ASN A 1 91 ? 18.003 -5.390 9.115 1.00 67.38 91 ASN A O 1
ATOM 736 N N . PRO A 1 92 ? 20.130 -6.109 8.875 1.00 65.50 92 PRO A N 1
ATOM 737 C CA . PRO A 1 92 ? 20.196 -6.826 10.156 1.00 65.50 92 PRO A CA 1
ATOM 738 C C . PRO A 1 92 ? 19.772 -5.974 11.359 1.00 65.50 92 PRO A C 1
ATOM 740 O O . PRO A 1 92 ? 19.173 -6.466 12.309 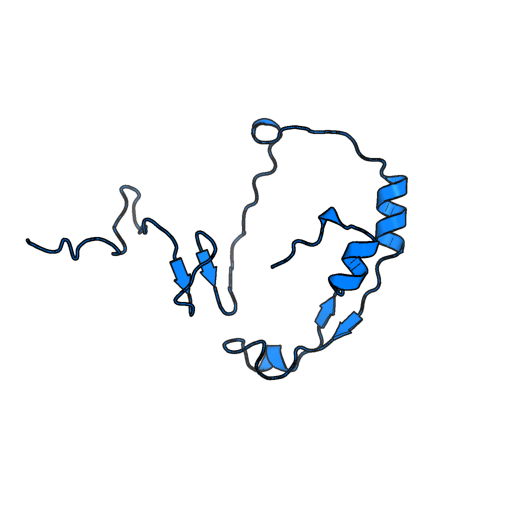1.00 65.50 92 PRO A O 1
ATOM 743 N N . SER A 1 93 ? 20.018 -4.661 11.296 1.00 65.12 93 SER A N 1
ATOM 744 C CA . SER A 1 93 ? 19.576 -3.714 12.327 1.00 65.12 93 SER A CA 1
ATOM 745 C C . SER A 1 93 ? 18.055 -3.535 12.395 1.00 65.12 93 SER A C 1
ATOM 747 O O . SER A 1 93 ? 17.556 -3.082 13.418 1.00 65.12 93 SER A O 1
ATOM 749 N N . ASN A 1 94 ? 17.308 -3.888 11.346 1.00 65.94 94 ASN A N 1
ATOM 750 C CA . ASN A 1 94 ? 15.845 -3.841 11.318 1.00 65.94 94 ASN A CA 1
ATOM 751 C C . ASN A 1 94 ? 15.200 -5.160 11.767 1.00 65.94 94 ASN A C 1
ATOM 753 O O . ASN A 1 94 ? 14.050 -5.132 12.199 1.00 65.94 94 ASN A O 1
ATOM 757 N N . GLU A 1 95 ? 15.913 -6.291 11.713 1.00 65.25 95 GLU A N 1
ATOM 758 C CA . GLU A 1 95 ? 15.375 -7.593 12.139 1.00 65.25 95 GLU A CA 1
ATOM 759 C C . GLU A 1 95 ? 15.161 -7.661 13.660 1.00 65.25 95 GLU A C 1
ATOM 761 O O . GLU A 1 95 ? 14.180 -8.231 14.137 1.00 65.25 95 GLU A O 1
ATOM 766 N N . SER A 1 96 ? 16.038 -7.022 14.441 1.00 68.00 96 SER A N 1
ATOM 767 C CA . SER A 1 96 ? 15.975 -7.041 15.908 1.00 68.00 96 SER A CA 1
ATOM 768 C C . SER A 1 96 ? 15.211 -5.864 16.523 1.00 68.00 96 SER A C 1
ATOM 770 O O . SER A 1 96 ? 15.099 -5.778 17.749 1.00 68.00 96 SER A O 1
ATOM 772 N N . ARG A 1 97 ? 14.699 -4.930 15.711 1.00 78.38 97 ARG A N 1
ATOM 773 C CA . ARG A 1 97 ? 14.018 -3.731 16.216 1.00 78.38 97 ARG A CA 1
ATOM 774 C C . ARG A 1 97 ? 12.561 -4.009 16.532 1.00 78.38 97 ARG A C 1
ATOM 776 O O . ARG A 1 97 ? 11.830 -4.596 15.740 1.00 78.38 97 ARG A O 1
ATOM 783 N N . HIS A 1 98 ? 12.142 -3.507 17.688 1.00 85.12 98 HIS A N 1
ATOM 784 C CA . HIS A 1 98 ? 10.733 -3.428 18.024 1.00 85.12 98 HIS A CA 1
ATOM 785 C C . HIS A 1 98 ? 10.041 -2.413 17.114 1.00 85.12 98 HIS A C 1
ATOM 787 O O . HIS A 1 98 ? 10.526 -1.292 16.942 1.00 85.12 98 HIS A O 1
ATOM 793 N N . GLN A 1 99 ? 8.907 -2.814 16.559 1.00 86.56 99 GLN A N 1
ATOM 794 C CA . GLN A 1 99 ? 8.028 -1.990 15.740 1.00 86.56 99 GLN A CA 1
ATOM 795 C C . GLN A 1 99 ? 6.706 -1.799 16.475 1.00 86.56 99 GLN A C 1
ATOM 797 O O . GLN A 1 99 ? 6.316 -2.648 17.276 1.00 86.56 99 GLN A O 1
ATOM 802 N N . VAL A 1 100 ? 6.038 -0.676 16.219 1.00 92.81 100 VAL A N 1
ATOM 803 C CA . VAL A 1 100 ? 4.690 -0.413 16.727 1.00 92.81 100 VAL A CA 1
ATOM 804 C C . VAL A 1 100 ? 3.713 -0.562 15.574 1.00 92.81 100 VAL A C 1
ATOM 806 O O . VAL A 1 100 ? 3.931 0.011 14.509 1.00 92.81 100 VAL A O 1
ATOM 809 N N . GLY A 1 101 ? 2.646 -1.324 15.774 1.00 93.19 101 GLY A N 1
ATOM 810 C CA . GLY A 1 101 ? 1.616 -1.502 14.759 1.00 93.19 101 GLY A CA 1
ATOM 811 C C . GLY A 1 101 ? 0.408 -2.267 15.275 1.00 93.19 101 GLY A C 1
ATOM 812 O O . GLY A 1 101 ? 0.221 -2.415 16.480 1.00 93.19 101 GLY A O 1
ATOM 813 N N . VAL A 1 102 ? -0.408 -2.744 14.344 1.00 94.12 102 VAL A N 1
ATOM 814 C CA . VAL A 1 102 ? -1.637 -3.505 14.600 1.00 94.12 102 VAL A CA 1
ATOM 815 C C . VAL A 1 102 ? -1.452 -4.970 14.202 1.00 94.12 102 VAL A C 1
ATOM 817 O O . VAL A 1 102 ? -0.545 -5.300 13.438 1.00 94.12 102 VAL A O 1
ATOM 820 N N . LEU A 1 103 ? -2.326 -5.847 14.693 1.00 92.88 103 LEU A N 1
ATOM 821 C CA . LEU A 1 103 ? -2.439 -7.227 14.216 1.00 92.88 103 LEU A CA 1
ATOM 822 C C . LEU A 1 103 ? -3.602 -7.321 13.225 1.00 92.88 103 LEU A C 1
ATOM 824 O O . LEU A 1 103 ? -4.714 -6.906 13.544 1.00 92.88 103 LEU A O 1
ATOM 828 N N . ALA A 1 104 ? -3.359 -7.877 12.035 1.00 91.00 104 ALA A N 1
ATOM 829 C CA . ALA A 1 104 ? -4.356 -7.924 10.962 1.00 91.00 104 ALA A CA 1
ATOM 830 C C . ALA A 1 104 ? -5.629 -8.692 11.359 1.00 91.00 104 ALA A C 1
ATOM 832 O O . ALA A 1 104 ? -6.727 -8.305 10.973 1.00 91.00 104 ALA A O 1
ATOM 833 N N . GLN A 1 105 ? -5.497 -9.751 12.162 1.00 90.75 105 GLN A N 1
ATOM 834 C CA . GLN A 1 105 ? -6.633 -10.557 12.615 1.00 90.75 105 GLN A CA 1
ATOM 835 C C . GLN A 1 105 ? -7.578 -9.751 13.512 1.00 90.75 105 GLN A C 1
ATOM 837 O O . GLN A 1 105 ? -8.781 -9.798 13.307 1.00 90.75 105 GLN A O 1
ATOM 842 N N . GLU A 1 106 ? -7.041 -8.963 14.449 1.00 91.81 106 GLU A N 1
ATOM 843 C CA . GLU A 1 106 ? -7.864 -8.101 15.309 1.00 91.81 106 GLU A CA 1
ATOM 844 C C . GLU A 1 106 ? -8.399 -6.883 14.549 1.00 91.81 106 GLU A C 1
ATOM 846 O O . GLU A 1 106 ? -9.515 -6.433 14.794 1.00 91.81 106 GLU A O 1
ATOM 851 N N . LEU A 1 107 ? -7.620 -6.348 13.600 1.00 91.25 107 LEU A N 1
ATOM 852 C CA . LEU A 1 107 ? -8.068 -5.233 12.770 1.00 91.25 107 LEU A CA 1
ATOM 853 C C . LEU A 1 107 ? -9.286 -5.622 11.924 1.00 91.25 107 LEU A C 1
ATOM 855 O O . LEU A 1 107 ? -10.163 -4.788 11.737 1.00 91.25 107 LEU A O 1
ATOM 859 N N . ARG A 1 108 ? -9.371 -6.875 11.462 1.00 90.00 108 ARG A N 1
ATOM 860 C CA . ARG A 1 108 ? -10.495 -7.389 10.665 1.00 90.00 108 ARG A CA 1
ATOM 861 C C . ARG A 1 108 ? -11.836 -7.293 11.398 1.00 90.00 108 ARG A C 1
ATOM 863 O O . ARG A 1 108 ? -12.839 -6.973 10.768 1.00 90.00 108 ARG A O 1
ATOM 870 N N . ASP A 1 109 ? -11.853 -7.511 12.710 1.00 89.50 109 ASP A N 1
ATOM 871 C CA . ASP A 1 109 ? -13.080 -7.419 13.512 1.00 89.50 109 ASP A CA 1
ATOM 872 C C . ASP A 1 109 ? -13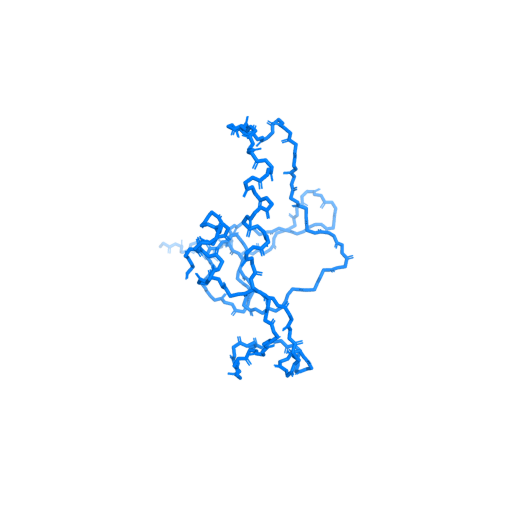.582 -5.966 13.644 1.00 89.50 109 ASP A C 1
ATOM 874 O O . ASP A 1 109 ? -14.773 -5.722 13.839 1.00 89.50 109 ASP A O 1
ATOM 878 N N . ILE A 1 110 ? -12.679 -4.988 13.505 1.00 89.31 110 ILE A N 1
ATOM 879 C CA . ILE A 1 110 ? -12.944 -3.552 13.692 1.00 89.31 110 ILE A CA 1
ATOM 880 C C . ILE A 1 110 ? -13.190 -2.843 12.346 1.00 89.31 110 ILE A C 1
ATOM 882 O O . ILE A 1 110 ? -14.152 -2.085 12.185 1.00 89.31 110 ILE A O 1
ATOM 886 N N . LEU A 1 111 ? -12.306 -3.087 11.377 1.00 88.06 111 LEU A N 1
ATOM 887 C CA . LEU A 1 111 ? -12.311 -2.577 10.006 1.00 88.06 111 LEU A CA 1
ATOM 888 C C . LEU A 1 111 ? -12.090 -3.740 9.023 1.00 88.06 111 LEU A C 1
ATOM 890 O O . LEU A 1 111 ? -10.968 -3.933 8.546 1.00 88.06 111 LEU A O 1
ATOM 894 N N . PRO A 1 112 ? -13.143 -4.506 8.686 1.00 84.38 112 PRO A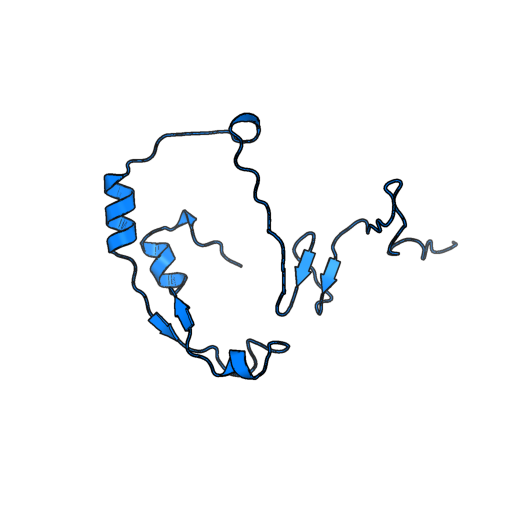 N 1
ATOM 895 C CA . PRO A 1 112 ? -13.015 -5.679 7.819 1.00 84.38 112 PRO A CA 1
ATOM 896 C C . PRO A 1 112 ? -12.455 -5.330 6.436 1.00 84.38 112 PRO A C 1
ATOM 898 O O . PRO A 1 112 ? -11.593 -6.042 5.931 1.00 84.38 112 PRO A O 1
ATOM 901 N N . ASP A 1 113 ? -12.851 -4.184 5.876 1.00 84.81 113 ASP A N 1
ATOM 902 C CA . ASP A 1 113 ? -12.425 -3.739 4.541 1.00 84.81 113 ASP A CA 1
ATOM 903 C C . ASP A 1 113 ? -10.939 -3.326 4.476 1.00 84.81 113 ASP A C 1
ATOM 905 O O . ASP A 1 113 ? -10.386 -3.135 3.394 1.00 84.81 113 ASP A O 1
ATOM 909 N N . ALA A 1 114 ? -10.270 -3.174 5.626 1.00 81.81 114 ALA A N 1
ATOM 910 C CA . ALA A 1 114 ? -8.856 -2.805 5.696 1.00 81.81 114 ALA A CA 1
ATOM 911 C C . ALA A 1 114 ? -7.905 -4.012 5.588 1.00 81.81 114 ALA A C 1
ATOM 913 O O . ALA A 1 114 ? -6.690 -3.823 5.502 1.00 81.81 114 ALA A O 1
ATOM 914 N N . VAL A 1 115 ? -8.423 -5.246 5.611 1.00 81.19 115 VAL A N 1
ATOM 915 C CA . VAL A 1 115 ? -7.619 -6.474 5.633 1.00 81.19 115 VAL A CA 1
ATOM 916 C C . VAL A 1 115 ? -8.024 -7.373 4.472 1.00 81.19 115 VAL A C 1
ATOM 918 O O . VAL A 1 115 ? -9.119 -7.922 4.463 1.00 81.19 115 VAL A O 1
ATOM 921 N N . HIS A 1 116 ? -7.115 -7.576 3.522 1.00 75.88 116 HIS A N 1
ATOM 922 C CA . HIS A 1 116 ? -7.283 -8.559 2.450 1.00 75.88 116 HIS A CA 1
ATOM 923 C C . HIS A 1 116 ? -6.599 -9.875 2.852 1.00 75.88 116 HIS A C 1
ATOM 925 O O . HIS A 1 116 ? -5.559 -9.853 3.512 1.00 75.88 116 HIS A O 1
ATOM 931 N N . GLU A 1 117 ? -7.193 -11.020 2.507 1.00 59.56 117 GLU A N 1
ATOM 932 C CA . GLU A 1 117 ? -6.517 -12.316 2.637 1.00 59.56 117 GLU A CA 1
ATOM 933 C C . GLU A 1 117 ? -5.466 -12.427 1.532 1.00 59.56 117 GLU A C 1
ATOM 935 O O . GLU A 1 117 ? -5.804 -12.425 0.351 1.00 59.56 117 GLU A O 1
ATOM 940 N N . THR A 1 118 ? -4.199 -12.452 1.939 1.00 55.31 118 THR A N 1
ATOM 941 C CA . THR A 1 118 ? -3.036 -12.787 1.105 1.00 55.31 118 THR A CA 1
ATOM 942 C C . THR A 1 118 ? -2.611 -14.214 1.380 1.00 55.31 118 THR A C 1
ATOM 944 O O . THR A 1 118 ? -2.475 -14.525 2.591 1.00 55.31 118 THR A O 1
#

Foldseek 3Di:
DPPCPDFQDFDDDPDPPDTDGPAADEAVDPDGPDNYHYLADDDDPDDDDDDDDPVPDPPDDDDDPVLLVVLVVPFDKDFDADDPPSRVHYDPVRRPDTDIDGDLVVNCVSPVVVHDDD

Sequence (118 aa):
NFDNDCDYLWLKSSTPESIYHHGRVGINTDKPEEALSVNGNIRVTGCIEHPSDMRIKTDILPVDSSRQLERVCQMRLYQYRYKDGVMRGANPSNESRHQVGVLAQELRDILPDAVHET

InterPro domains:
  IPR030392 Intramolecular chaperone auto-processing domain [PF13884] (52-116)
  IPR030392 Intramolecular chaperone auto-processing domain [PS51688] (52-118)
  IPR051577 Myelin Regulatory Factor-like [PTHR13029] (7-118)

pLDDT: mean 85.25, std 12.84, range [40.44, 95.88]

Radius of gyration: 20.67 Å; chains: 1; bounding box: 41×37×55 Å